Protein AF-A0A1F7GMF8-F1 (afdb_monomer_lite)

Secondary structure (DSSP, 8-state):
--HHHHHHHHHHHHHHHHHHHHHHHHHHHHHHHH-HHHHHHH-S--HHHHHHHHHHHHHHHHHHHHHHHHHHHHHHHHHHHHHHHTS--

Structure (mmCIF, N/CA/C/O backbone):
data_AF-A0A1F7GMF8-F1
#
_entry.id   AF-A0A1F7GMF8-F1
#
loop_
_atom_site.group_PDB
_atom_site.id
_atom_site.type_symbol
_atom_site.label_atom_id
_atom_site.label_alt_id
_atom_site.label_comp_id
_atom_site.label_asym_id
_atom_site.label_entity_id
_atom_site.label_seq_id
_atom_site.pdbx_PDB_ins_code
_atom_site.Cartn_x
_atom_site.Cartn_y
_atom_site.Cartn_z
_atom_site.occupancy
_atom_site.B_iso_or_equiv
_atom_site.auth_seq_id
_atom_site.auth_comp_id
_atom_site.auth_asym_id
_atom_site.auth_atom_id
_atom_site.pdbx_PDB_model_num
ATOM 1 N N . MET A 1 1 ? -16.550 6.699 26.936 1.00 59.31 1 MET A N 1
ATOM 2 C CA . MET A 1 1 ? -15.825 5.791 26.012 1.00 59.31 1 MET A CA 1
ATOM 3 C C . MET A 1 1 ? -14.451 5.554 26.618 1.00 59.31 1 MET A C 1
ATOM 5 O O . MET A 1 1 ? -13.936 6.506 27.188 1.00 59.31 1 MET A O 1
ATOM 9 N N . SER A 1 2 ? -13.889 4.341 26.588 1.00 76.12 2 SER A N 1
ATOM 10 C CA . SER A 1 2 ? -12.542 4.138 27.147 1.00 76.12 2 SER A CA 1
ATOM 11 C C . SER A 1 2 ? -11.497 4.911 26.336 1.00 76.12 2 SER A C 1
ATOM 13 O O . SER A 1 2 ? -11.654 5.110 25.127 1.00 76.12 2 SER A O 1
ATOM 15 N N . SER A 1 3 ? -10.423 5.340 26.998 1.00 82.06 3 SER A N 1
ATOM 16 C CA . SER A 1 3 ? -9.264 5.983 26.363 1.00 82.06 3 SER A CA 1
ATOM 17 C C . SER A 1 3 ? -8.656 5.111 25.254 1.00 82.06 3 SER A C 1
ATOM 19 O O . SER A 1 3 ? -8.282 5.625 24.201 1.00 82.06 3 SER A O 1
ATOM 21 N N . LEU A 1 4 ? -8.655 3.787 25.445 1.00 83.06 4 LEU A N 1
ATOM 22 C CA . LEU A 1 4 ? -8.187 2.796 24.470 1.00 83.06 4 LEU A CA 1
ATOM 23 C C . LEU A 1 4 ? -8.994 2.806 23.164 1.00 83.06 4 LEU A C 1
ATOM 25 O O . LEU A 1 4 ? -8.406 2.787 22.087 1.00 83.06 4 LEU A O 1
ATOM 29 N N . TYR A 1 5 ? -10.326 2.901 23.227 1.00 86.19 5 TYR A N 1
ATOM 30 C CA . TYR A 1 5 ? -11.157 2.960 22.017 1.00 86.19 5 TYR A CA 1
ATOM 3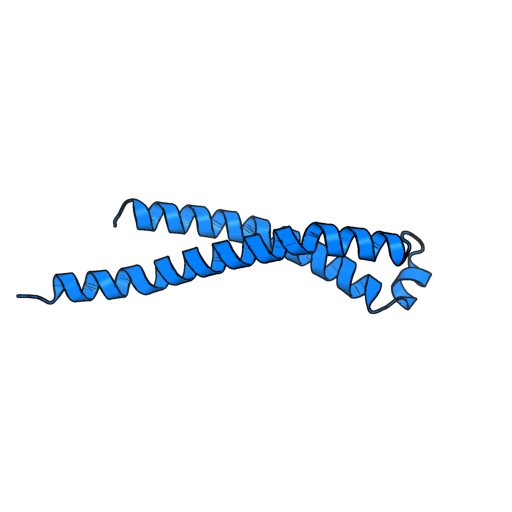1 C C . TYR A 1 5 ? -10.860 4.211 21.175 1.00 86.19 5 TYR A C 1
ATOM 33 O O . TYR A 1 5 ? -10.736 4.133 19.951 1.00 86.19 5 TYR A O 1
ATOM 41 N N . LEU A 1 6 ? -10.695 5.367 21.827 1.00 88.31 6 LEU A N 1
ATOM 42 C CA . LEU A 1 6 ? -10.340 6.617 21.148 1.00 88.31 6 LEU A CA 1
ATOM 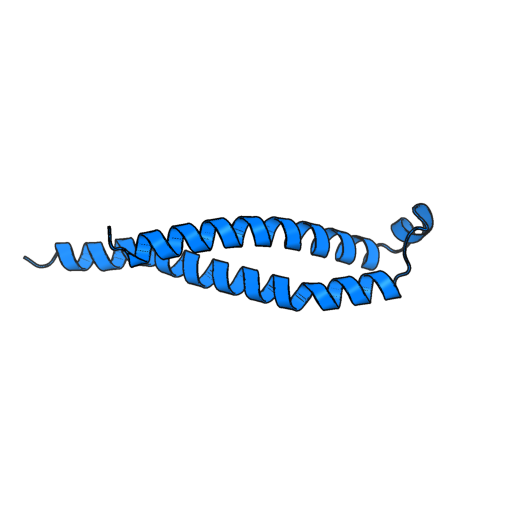43 C C . LEU A 1 6 ? -8.945 6.544 20.514 1.00 88.31 6 LEU A C 1
ATOM 45 O O . LEU A 1 6 ? -8.761 7.019 19.390 1.00 88.31 6 LEU A O 1
ATOM 49 N N . LEU A 1 7 ? -7.988 5.908 21.199 1.00 89.12 7 LEU A N 1
ATOM 50 C CA . LEU A 1 7 ? -6.648 5.661 20.673 1.00 89.12 7 LEU A CA 1
ATOM 51 C C . LEU A 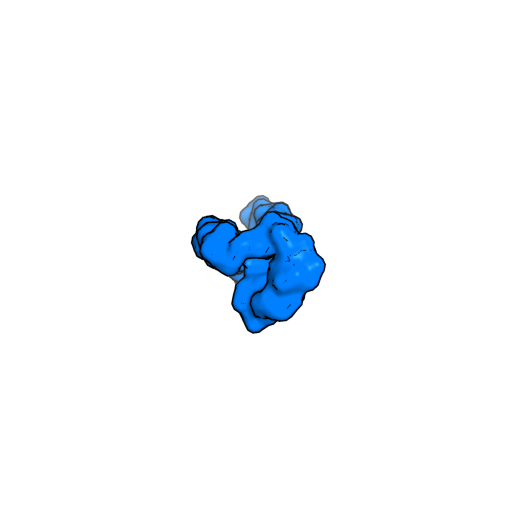1 7 ? -6.698 4.773 19.421 1.00 89.12 7 LEU A C 1
ATOM 53 O O . LEU A 1 7 ? -6.181 5.173 18.377 1.00 89.12 7 LEU A O 1
ATOM 57 N N . CYS A 1 8 ? -7.382 3.625 19.482 1.00 87.56 8 CYS A N 1
ATOM 58 C CA . CYS A 1 8 ? -7.544 2.724 18.338 1.00 87.56 8 CYS A CA 1
ATOM 59 C C . CYS A 1 8 ? -8.209 3.421 17.148 1.00 87.56 8 CYS A C 1
ATOM 61 O O . CYS A 1 8 ? -7.741 3.275 16.023 1.00 87.56 8 CYS A O 1
ATOM 63 N N . LYS A 1 9 ? -9.238 4.243 17.386 1.00 90.94 9 LYS A N 1
ATOM 64 C CA . LYS A 1 9 ? -9.912 5.011 16.329 1.00 90.94 9 LYS A CA 1
ATOM 65 C C . LYS A 1 9 ? -8.991 6.027 15.656 1.00 90.94 9 LYS A C 1
ATOM 67 O O . LYS A 1 9 ? -9.054 6.200 14.437 1.00 90.94 9 LYS A O 1
ATOM 72 N N . LYS A 1 10 ? -8.130 6.694 16.430 1.00 94.12 10 LYS A N 1
ATOM 73 C CA . LYS A 1 10 ? -7.146 7.641 15.893 1.00 94.12 10 LYS A CA 1
ATOM 74 C C . LYS A 1 10 ? -6.072 6.922 15.075 1.00 94.12 10 LYS A C 1
ATOM 76 O O . LYS A 1 10 ? -5.808 7.347 13.953 1.00 94.12 10 LYS A O 1
ATOM 81 N N . ILE A 1 11 ? -5.515 5.828 15.604 1.00 92.69 11 ILE A N 1
ATOM 82 C CA . ILE A 1 11 ? -4.520 5.002 14.902 1.00 92.69 11 ILE A CA 1
ATOM 83 C C . ILE A 1 11 ? -5.115 4.469 13.601 1.00 92.69 11 ILE A C 1
ATOM 85 O O . ILE A 1 11 ? -4.556 4.727 12.546 1.00 92.69 11 ILE A O 1
ATOM 89 N N . HIS A 1 12 ? -6.292 3.843 13.650 1.00 94.50 12 HIS A N 1
ATOM 90 C CA . HIS A 1 12 ? -6.961 3.295 12.472 1.00 94.50 12 HIS A CA 1
ATOM 91 C C . HIS A 1 12 ? -7.148 4.335 11.363 1.00 94.50 12 HIS A C 1
ATOM 93 O O . HIS A 1 12 ? -6.877 4.058 10.198 1.00 94.50 12 HIS A O 1
ATOM 99 N N . ARG A 1 13 ? -7.564 5.560 11.716 1.00 94.62 13 ARG A N 1
ATOM 100 C CA . ARG A 1 13 ? -7.730 6.646 10.742 1.00 94.62 13 ARG A CA 1
ATOM 101 C C . ARG A 1 13 ? -6.401 7.027 10.081 1.00 94.62 13 ARG A C 1
ATOM 103 O O . ARG A 1 13 ? -6.371 7.189 8.868 1.00 94.62 13 ARG A O 1
ATOM 110 N N . ILE A 1 14 ? -5.321 7.155 10.854 1.00 95.06 14 ILE A N 1
ATOM 111 C CA . ILE A 1 14 ? -3.981 7.455 10.318 1.00 95.06 14 ILE A CA 1
ATOM 112 C C . ILE A 1 14 ? -3.499 6.310 9.421 1.00 95.06 14 ILE A C 1
ATOM 114 O O . ILE A 1 14 ? -3.060 6.548 8.299 1.00 95.06 14 ILE A O 1
ATOM 118 N N . THR A 1 15 ? -3.638 5.067 9.885 1.00 93.44 15 THR A N 1
ATOM 119 C CA . THR A 1 15 ? -3.269 3.868 9.130 1.00 93.44 15 THR A CA 1
ATOM 120 C C . THR A 1 15 ? -4.046 3.770 7.820 1.00 93.44 15 THR A C 1
ATOM 122 O O . THR A 1 15 ? -3.462 3.396 6.812 1.00 93.44 15 THR A O 1
ATOM 125 N N . MET A 1 16 ? -5.321 4.170 7.790 1.00 94.69 16 MET A N 1
ATOM 126 C CA . MET A 1 16 ? -6.119 4.189 6.562 1.00 94.69 16 MET A CA 1
ATOM 127 C C . MET A 1 16 ? -5.574 5.193 5.535 1.00 94.69 16 MET A C 1
ATOM 129 O O . MET A 1 16 ? -5.428 4.837 4.369 1.00 94.69 16 MET A O 1
ATOM 133 N N . PHE A 1 17 ? -5.171 6.399 5.954 1.00 95.75 17 PHE A N 1
ATOM 134 C CA . PHE A 1 17 ? -4.520 7.355 5.046 1.00 95.75 17 PHE A CA 1
ATOM 135 C C . PHE A 1 17 ? -3.204 6.812 4.475 1.00 95.75 17 PHE A C 1
ATOM 137 O O . PHE A 1 17 ? -2.963 6.921 3.273 1.00 95.75 17 PHE A O 1
ATOM 144 N N . ILE A 1 18 ? -2.377 6.180 5.314 1.00 94.94 18 ILE A N 1
ATOM 145 C CA . ILE A 1 18 ? -1.132 5.534 4.871 1.00 94.94 18 ILE A CA 1
ATOM 146 C C . ILE A 1 18 ? -1.442 4.388 3.897 1.00 94.94 18 ILE A C 1
ATOM 148 O O . ILE A 1 18 ? -0.798 4.273 2.854 1.00 94.94 18 ILE A O 1
ATOM 152 N N . ALA A 1 19 ? -2.459 3.576 4.199 1.00 95.12 19 ALA A N 1
ATOM 153 C CA . ALA A 1 19 ? -2.879 2.463 3.358 1.00 95.12 19 ALA A CA 1
ATOM 154 C C . ALA A 1 19 ? -3.291 2.941 1.968 1.00 95.12 19 ALA A C 1
ATOM 156 O O . ALA A 1 19 ? -2.858 2.350 0.990 1.00 95.12 19 ALA A O 1
ATOM 157 N N . VAL A 1 20 ? -4.060 4.028 1.857 1.00 96.56 20 VAL A N 1
ATOM 158 C CA . VAL A 1 20 ? -4.476 4.581 0.558 1.00 96.56 20 VAL A CA 1
ATOM 159 C C . VAL A 1 20 ? -3.267 4.942 -0.307 1.00 96.56 20 VAL A C 1
ATOM 161 O O . VAL A 1 20 ? -3.221 4.563 -1.475 1.00 96.56 20 VAL A O 1
ATOM 164 N N . ILE A 1 21 ? -2.257 5.605 0.262 1.00 96.12 21 ILE A N 1
ATOM 165 C CA . ILE A 1 21 ? -1.033 5.963 -0.471 1.00 96.12 21 ILE A CA 1
ATOM 166 C C . ILE A 1 21 ? -0.295 4.701 -0.936 1.00 96.12 21 ILE A C 1
ATOM 168 O O . ILE A 1 21 ? 0.084 4.596 -2.103 1.00 96.12 21 ILE A O 1
ATOM 172 N N . LEU A 1 22 ? -0.134 3.717 -0.049 1.00 96.25 22 LEU A N 1
ATOM 173 C CA . LEU A 1 22 ? 0.529 2.458 -0.387 1.00 96.25 22 LEU A CA 1
ATOM 174 C C . LEU A 1 22 ? -0.254 1.656 -1.435 1.00 96.25 22 LEU A C 1
ATOM 176 O O . LEU A 1 22 ? 0.357 1.107 -2.344 1.00 96.25 22 LEU A O 1
ATOM 180 N N . ILE A 1 23 ? -1.588 1.638 -1.373 1.00 96.12 23 ILE A N 1
ATOM 181 C CA . ILE A 1 23 ? -2.449 0.989 -2.373 1.00 96.12 23 ILE A CA 1
ATOM 182 C C . ILE A 1 23 ? -2.226 1.610 -3.744 1.00 96.12 23 ILE A C 1
ATOM 184 O O . ILE A 1 23 ? -2.111 0.872 -4.719 1.00 96.12 23 ILE A O 1
ATOM 188 N N . LEU A 1 24 ? -2.141 2.939 -3.836 1.00 96.62 24 LEU A N 1
ATOM 189 C CA . LEU A 1 24 ? -1.886 3.615 -5.107 1.00 96.62 24 LEU A CA 1
ATOM 190 C C . LEU A 1 24 ? -0.525 3.213 -5.687 1.00 96.62 24 LEU A C 1
ATOM 192 O O . LEU A 1 24 ? -0.453 2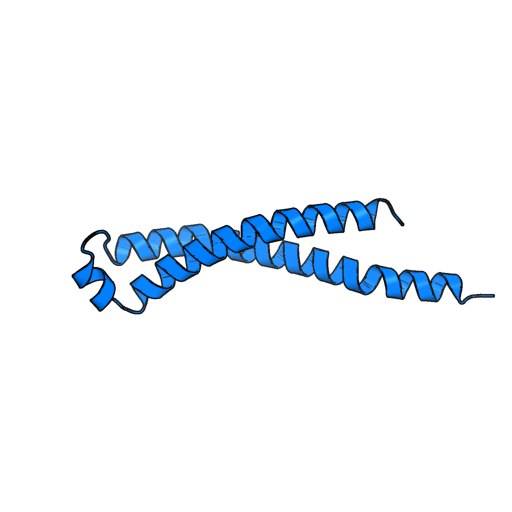.844 -6.857 1.00 96.62 24 LEU A O 1
ATOM 196 N N . ILE A 1 25 ? 0.531 3.197 -4.868 1.00 95.25 25 ILE A N 1
ATOM 197 C CA . ILE A 1 25 ? 1.883 2.797 -5.298 1.00 95.25 25 ILE A CA 1
ATOM 198 C C . ILE A 1 25 ? 1.917 1.323 -5.728 1.00 95.25 25 ILE A C 1
ATOM 200 O O . ILE A 1 25 ? 2.451 0.992 -6.790 1.00 95.25 25 ILE A O 1
ATOM 204 N N . MET A 1 26 ? 1.326 0.432 -4.930 1.00 96.25 26 MET A N 1
ATOM 205 C CA . MET A 1 26 ? 1.286 -1.008 -5.204 1.00 96.25 26 MET A CA 1
ATOM 206 C C . MET A 1 26 ? 0.432 -1.330 -6.432 1.00 96.25 26 MET A C 1
ATOM 208 O O . MET A 1 26 ? 0.818 -2.168 -7.244 1.00 96.25 26 MET A O 1
ATOM 212 N N . SER A 1 27 ? -0.690 -0.630 -6.609 1.00 96.00 27 SER A N 1
ATOM 213 C CA . SER A 1 27 ? -1.550 -0.775 -7.787 1.00 96.00 27 SER A CA 1
ATOM 214 C C . SER A 1 27 ? -0.855 -0.254 -9.037 1.00 96.00 27 SER A C 1
ATOM 216 O O . SER A 1 27 ? -0.898 -0.920 -10.068 1.00 96.00 27 SER A O 1
ATOM 218 N N . PHE A 1 28 ? -0.172 0.892 -8.953 1.00 93.50 28 PHE A N 1
ATOM 219 C CA . PHE A 1 28 ? 0.610 1.441 -10.058 1.00 93.50 28 PHE A CA 1
ATOM 220 C C . PHE A 1 28 ? 1.705 0.459 -10.487 1.00 93.50 28 PHE A C 1
ATOM 222 O O . PHE A 1 28 ? 1.686 -0.046 -11.607 1.00 93.50 28 PHE A O 1
ATOM 229 N N . THR A 1 29 ? 2.610 0.109 -9.574 1.00 94.44 29 THR A N 1
ATOM 230 C CA . THR A 1 29 ? 3.723 -0.806 -9.870 1.00 94.44 29 THR A CA 1
ATOM 231 C C . THR A 1 29 ? 3.231 -2.179 -10.341 1.00 94.44 29 THR A C 1
ATOM 233 O O . THR A 1 29 ? 3.704 -2.674 -11.362 1.00 94.44 29 THR A O 1
ATOM 236 N N . GLY A 1 30 ? 2.218 -2.754 -9.685 1.00 93.69 30 GLY A N 1
ATOM 237 C CA . GLY A 1 30 ? 1.646 -4.049 -10.058 1.00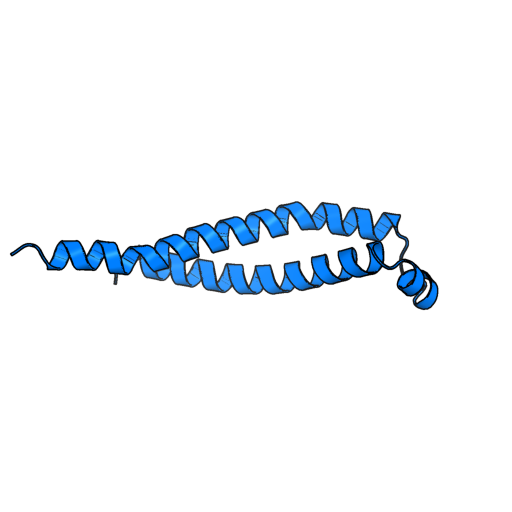 93.69 30 GLY A CA 1
ATOM 238 C C . GLY A 1 30 ? 0.954 -4.046 -11.426 1.00 93.69 30 GLY A C 1
ATOM 239 O O . GLY A 1 30 ? 1.100 -4.998 -12.190 1.00 93.69 30 GLY A O 1
ATOM 240 N N . THR A 1 31 ? 0.250 -2.965 -11.779 1.00 93.44 31 THR A N 1
ATOM 241 C CA . THR A 1 31 ? -0.405 -2.832 -13.093 1.00 93.44 31 THR A CA 1
ATOM 242 C C . THR A 1 31 ? 0.630 -2.758 -14.208 1.00 93.44 31 THR A C 1
ATOM 244 O O . THR A 1 31 ? 0.535 -3.495 -15.186 1.00 93.44 31 THR A O 1
ATOM 247 N N . PHE A 1 32 ? 1.658 -1.924 -14.048 1.00 91.94 32 PHE A N 1
ATOM 248 C CA . PHE A 1 32 ? 2.709 -1.784 -15.055 1.00 91.94 32 PHE A CA 1
ATOM 249 C C . PHE A 1 32 ? 3.559 -3.057 -15.197 1.00 91.94 32 PHE A C 1
ATOM 251 O O . PHE A 1 32 ? 3.941 -3.408 -16.310 1.00 91.94 32 PHE A O 1
ATOM 258 N N . MET A 1 33 ? 3.792 -3.799 -14.109 1.00 91.81 33 MET A N 1
ATOM 259 C CA . MET A 1 33 ? 4.426 -5.122 -14.177 1.00 91.81 33 MET A CA 1
ATOM 260 C C . MET A 1 33 ? 3.562 -6.149 -14.920 1.00 91.81 33 MET A C 1
ATOM 262 O O . MET A 1 33 ? 4.088 -6.957 -15.681 1.00 91.81 33 MET A O 1
ATOM 266 N N . LYS A 1 34 ? 2.240 -6.125 -14.712 1.00 92.12 34 LYS A N 1
ATOM 267 C CA . LYS A 1 34 ? 1.305 -7.072 -15.336 1.00 92.12 34 LYS A CA 1
ATOM 268 C C . LYS A 1 34 ? 1.056 -6.778 -16.818 1.00 92.12 34 LYS A C 1
ATOM 270 O O . LYS A 1 34 ? 0.775 -7.699 -17.581 1.00 92.12 34 LYS A O 1
ATOM 275 N N . PHE A 1 35 ? 1.165 -5.516 -17.225 1.00 91.50 35 PHE A N 1
ATOM 276 C CA . PHE A 1 35 ? 0.870 -5.051 -18.579 1.00 91.50 35 PHE A CA 1
ATOM 277 C C . PHE A 1 35 ? 2.089 -4.351 -19.204 1.00 91.50 35 PHE A C 1
ATOM 279 O O . PHE A 1 35 ? 2.100 -3.127 -19.350 1.00 91.50 35 PHE A O 1
ATOM 286 N N . PRO A 1 36 ? 3.119 -5.108 -19.627 1.00 84.00 36 PRO A N 1
ATOM 287 C CA . PRO A 1 36 ? 4.373 -4.544 -20.132 1.00 84.00 36 PRO A CA 1
ATOM 288 C C . PRO A 1 36 ? 4.220 -3.727 -21.427 1.00 84.00 36 PRO A C 1
ATOM 290 O O . PRO A 1 36 ? 5.087 -2.918 -21.745 1.00 84.00 36 PRO A O 1
ATOM 293 N N . PHE A 1 37 ? 3.109 -3.864 -22.159 1.00 85.44 37 PHE A N 1
ATOM 294 C CA . PHE A 1 37 ? 2.816 -2.989 -23.301 1.00 85.44 37 PHE A CA 1
ATOM 295 C C . PHE A 1 37 ? 2.623 -1.519 -22.882 1.00 85.44 37 PHE A C 1
ATOM 297 O O . PHE A 1 37 ? 2.993 -0.621 -23.634 1.00 85.44 37 PHE A O 1
ATOM 304 N N . LEU A 1 38 ? 2.105 -1.254 -21.672 1.00 83.75 38 LEU A N 1
ATOM 305 C CA . LEU A 1 38 ? 2.018 0.105 -21.123 1.00 83.75 38 LEU A CA 1
ATOM 306 C C . LEU A 1 38 ? 3.419 0.665 -20.873 1.00 83.75 38 LEU A C 1
ATOM 308 O O . LEU A 1 38 ? 3.690 1.826 -21.163 1.00 83.75 38 LEU A O 1
ATOM 312 N N . LEU A 1 39 ? 4.336 -0.178 -20.398 1.00 83.12 39 LEU A N 1
ATOM 313 C CA . LEU A 1 39 ? 5.742 0.181 -20.228 1.00 83.12 39 LEU A CA 1
ATOM 314 C C . LEU A 1 39 ? 6.381 0.629 -21.541 1.00 83.12 39 LEU A C 1
ATOM 316 O O . LEU A 1 39 ? 7.066 1.646 -21.563 1.00 83.12 39 LEU A O 1
ATOM 320 N N . ALA A 1 40 ? 6.139 -0.119 -22.620 1.00 78.94 40 ALA A N 1
ATOM 321 C CA . ALA A 1 40 ? 6.666 0.199 -23.942 1.00 78.94 40 ALA A CA 1
ATOM 322 C C . ALA A 1 40 ? 6.131 1.540 -24.471 1.00 78.94 40 ALA A C 1
ATOM 324 O O . ALA A 1 40 ? 6.848 2.244 -25.173 1.00 78.94 40 ALA A O 1
ATOM 325 N N . TYR A 1 41 ? 4.899 1.907 -24.102 1.00 81.94 41 TYR A N 1
ATOM 326 C CA . TYR A 1 41 ? 4.296 3.182 -24.487 1.00 81.94 41 TYR A CA 1
ATOM 327 C C . TYR A 1 41 ? 4.867 4.376 -23.707 1.00 81.94 41 TYR A C 1
ATOM 329 O O . TYR A 1 41 ? 5.121 5.426 -24.288 1.00 81.94 41 TYR A O 1
ATOM 337 N N . PHE A 1 42 ? 5.081 4.228 -22.394 1.00 79.56 42 PHE A N 1
ATOM 338 C CA . PHE A 1 42 ? 5.578 5.324 -21.555 1.00 79.56 42 PHE A CA 1
ATOM 339 C C . PHE A 1 42 ? 7.109 5.444 -21.549 1.00 79.56 42 PHE A C 1
ATOM 341 O O . PHE A 1 42 ? 7.622 6.544 -21.388 1.00 79.56 42 PHE A O 1
ATOM 348 N N . GLY A 1 43 ? 7.853 4.342 -21.685 1.00 80.00 43 GLY A N 1
ATOM 349 C CA . GLY A 1 43 ? 9.322 4.329 -21.746 1.00 80.00 43 GLY A CA 1
ATOM 350 C C . GLY A 1 43 ? 10.054 4.822 -20.486 1.00 80.00 43 GLY A C 1
ATOM 351 O O . GLY A 1 43 ? 11.275 4.928 -20.501 1.00 80.00 43 GLY A O 1
ATOM 352 N N . LEU A 1 44 ? 9.337 5.131 -19.399 1.00 77.56 44 LEU A N 1
ATOM 353 C CA . LEU A 1 44 ? 9.896 5.789 -18.208 1.00 77.56 44 LEU A CA 1
ATOM 354 C C . LEU A 1 44 ? 10.635 4.843 -17.251 1.00 77.56 44 LEU A C 1
ATOM 356 O O . LEU A 1 44 ? 11.505 5.287 -16.507 1.00 77.56 44 LEU A O 1
ATOM 360 N N . PHE A 1 45 ? 10.278 3.557 -17.234 1.00 86.44 45 PHE A N 1
ATOM 361 C CA . PHE A 1 45 ? 10.765 2.590 -16.244 1.00 86.44 45 PHE A CA 1
ATOM 362 C C . PHE A 1 45 ? 11.065 1.244 -16.891 1.00 86.44 45 PHE A C 1
ATOM 364 O O . PHE A 1 45 ? 10.497 0.911 -17.927 1.00 86.44 45 PHE A O 1
ATOM 371 N N . THR A 1 46 ? 11.915 0.440 -16.252 1.00 89.62 46 THR A N 1
ATOM 372 C CA . THR A 1 46 ? 12.121 -0.970 -16.616 1.00 89.62 46 THR A CA 1
ATOM 373 C C . THR A 1 46 ? 11.306 -1.899 -15.714 1.00 89.62 46 THR A C 1
ATOM 375 O O . THR A 1 46 ? 10.979 -1.564 -14.573 1.00 89.62 46 THR A O 1
ATOM 378 N N . ILE A 1 47 ? 11.006 -3.111 -16.195 1.00 90.00 47 ILE A N 1
ATOM 379 C CA . ILE A 1 47 ? 10.305 -4.139 -15.399 1.00 90.00 47 ILE A CA 1
ATOM 380 C C . ILE A 1 47 ? 11.077 -4.446 -14.105 1.00 90.00 47 ILE A C 1
ATOM 382 O O . ILE A 1 47 ? 10.473 -4.616 -13.044 1.00 90.00 47 ILE A O 1
ATOM 386 N N . ALA A 1 48 ? 12.412 -4.464 -14.174 1.00 91.38 48 ALA A N 1
ATOM 387 C CA . ALA A 1 48 ? 13.275 -4.704 -13.021 1.00 91.38 48 ALA A CA 1
ATOM 388 C C . ALA A 1 48 ? 13.110 -3.619 -11.943 1.00 91.38 48 ALA A C 1
ATOM 390 O O . ALA A 1 48 ? 12.929 -3.944 -10.770 1.00 91.38 48 ALA A O 1
ATOM 391 N N . GLN A 1 49 ? 13.089 -2.341 -12.341 1.00 92.38 49 GLN A N 1
ATOM 392 C CA . GLN A 1 49 ? 12.882 -1.219 -11.418 1.00 92.38 49 GLN A CA 1
ATOM 393 C C . GLN A 1 49 ? 11.517 -1.293 -10.728 1.00 92.38 49 GLN A C 1
ATOM 395 O O . GLN A 1 49 ? 11.435 -1.163 -9.507 1.00 92.38 49 GLN A O 1
ATOM 400 N N . LEU A 1 50 ? 10.448 -1.567 -11.483 1.00 93.44 50 LEU A N 1
ATOM 401 C CA . LEU A 1 50 ? 9.111 -1.692 -10.899 1.00 93.44 50 LEU A CA 1
ATOM 402 C C . LEU A 1 50 ? 8.998 -2.881 -9.952 1.00 93.44 50 LEU A C 1
ATOM 404 O O . LEU A 1 50 ? 8.391 -2.748 -8.894 1.00 93.44 50 LEU A O 1
ATOM 408 N N . THR A 1 51 ? 9.614 -4.013 -10.296 1.00 93.62 51 THR A N 1
ATOM 409 C CA . THR A 1 51 ? 9.650 -5.197 -9.428 1.00 93.62 51 THR A CA 1
ATOM 410 C C . THR A 1 51 ? 10.357 -4.890 -8.114 1.00 93.62 51 THR A C 1
ATOM 412 O O . THR A 1 51 ? 9.865 -5.260 -7.046 1.00 93.62 51 THR A O 1
ATOM 415 N N . GLN A 1 52 ? 11.483 -4.174 -8.175 1.00 95.31 52 GLN A N 1
ATOM 416 C CA . GLN A 1 52 ? 12.223 -3.758 -6.989 1.00 95.31 52 GLN A CA 1
ATOM 417 C C . GLN A 1 52 ? 11.383 -2.829 -6.106 1.00 95.31 52 GLN A C 1
ATOM 419 O O . GLN A 1 52 ? 11.295 -3.053 -4.901 1.00 95.31 52 GLN A O 1
ATOM 424 N N . TRP A 1 53 ? 10.727 -1.824 -6.691 1.00 94.88 53 TRP A N 1
ATOM 425 C CA . TRP A 1 53 ? 9.865 -0.907 -5.942 1.00 94.88 53 TRP A CA 1
ATOM 426 C C . TRP A 1 53 ? 8.660 -1.625 -5.339 1.00 94.88 53 TRP A C 1
ATOM 428 O O . TRP A 1 53 ? 8.396 -1.476 -4.150 1.00 94.88 53 TRP A O 1
ATOM 438 N N . HIS A 1 54 ? 7.970 -2.459 -6.117 1.00 96.06 54 HIS A N 1
ATOM 439 C CA . HIS A 1 54 ? 6.824 -3.232 -5.643 1.00 96.06 54 HIS A CA 1
ATOM 440 C C . HIS A 1 54 ? 7.207 -4.134 -4.464 1.00 96.06 54 HIS A C 1
ATOM 442 O O . HIS A 1 54 ? 6.531 -4.149 -3.438 1.00 96.06 54 HIS A O 1
ATOM 448 N N . SER A 1 55 ? 8.338 -4.833 -4.576 1.00 95.88 55 SER A N 1
ATOM 449 C CA . SER A 1 55 ? 8.832 -5.730 -3.527 1.00 95.88 55 SER A CA 1
ATOM 450 C C . SER A 1 55 ? 9.274 -4.969 -2.278 1.00 95.88 55 SER A C 1
ATOM 452 O O . SER A 1 55 ? 9.044 -5.440 -1.168 1.00 95.88 55 SER A O 1
ATOM 454 N N . LEU A 1 56 ? 9.859 -3.777 -2.445 1.00 96.56 56 LEU A N 1
ATOM 455 C CA . LEU A 1 56 ? 10.247 -2.908 -1.33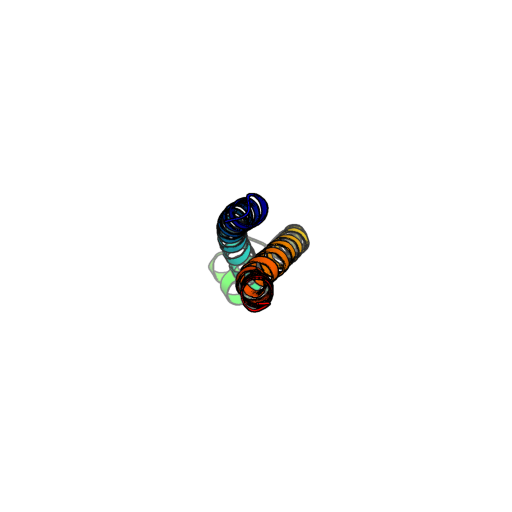7 1.00 96.56 56 LEU A CA 1
ATOM 456 C C . LEU A 1 56 ? 9.024 -2.389 -0.570 1.00 96.56 56 LEU A C 1
ATOM 458 O O . LEU A 1 56 ? 9.038 -2.396 0.656 1.00 96.56 56 LEU A O 1
ATOM 462 N N . PHE A 1 57 ? 7.963 -1.965 -1.267 1.00 95.56 57 PHE A N 1
ATOM 463 C CA . PHE A 1 57 ? 6.758 -1.409 -0.639 1.00 95.56 57 PHE A CA 1
ATOM 464 C C . PHE A 1 57 ? 5.784 -2.470 -0.105 1.00 95.56 57 PHE A C 1
ATOM 466 O O . PHE A 1 57 ? 5.056 -2.202 0.853 1.00 95.56 57 PHE A O 1
ATOM 473 N N . SER A 1 58 ? 5.799 -3.685 -0.660 1.00 95.88 58 SER A N 1
ATOM 474 C CA . SER A 1 58 ? 4.922 -4.792 -0.259 1.00 95.88 58 SER A CA 1
ATOM 475 C C . SER A 1 58 ? 4.903 -5.100 1.249 1.00 95.88 58 SER A C 1
ATOM 477 O O . SER A 1 58 ? 3.807 -5.179 1.810 1.00 95.88 58 SER A O 1
ATOM 479 N N . PRO A 1 59 ? 6.042 -5.241 1.962 1.00 96.94 59 PRO A N 1
ATOM 480 C CA . PRO A 1 59 ? 6.017 -5.511 3.401 1.00 96.94 59 PRO A CA 1
ATOM 481 C C . PRO A 1 59 ? 5.394 -4.363 4.208 1.00 96.94 59 PRO A C 1
ATOM 483 O O . PRO A 1 59 ? 4.642 -4.616 5.149 1.00 96.94 59 PRO A O 1
ATOM 486 N N . TYR A 1 60 ? 5.636 -3.106 3.820 1.00 96.19 60 TYR A N 1
ATOM 487 C CA . TYR A 1 60 ? 5.014 -1.948 4.470 1.00 96.19 60 TYR A CA 1
ATOM 488 C C . TYR A 1 60 ? 3.503 -1.917 4.236 1.00 96.19 60 TYR A C 1
ATOM 490 O O . TYR A 1 60 ? 2.738 -1.618 5.156 1.00 96.19 60 TYR A O 1
ATOM 498 N N . PHE A 1 61 ? 3.060 -2.266 3.025 1.00 95.50 61 PHE A N 1
ATOM 499 C CA . PHE A 1 61 ? 1.642 -2.393 2.707 1.00 95.50 61 PHE A CA 1
ATOM 500 C C . PHE A 1 61 ? 0.977 -3.491 3.546 1.00 95.50 61 PHE A C 1
ATOM 502 O O . PHE A 1 61 ? -0.025 -3.226 4.212 1.00 95.50 61 PHE A O 1
ATOM 509 N N . ALA A 1 62 ? 1.576 -4.683 3.603 1.00 96.31 62 ALA A N 1
ATOM 510 C CA . ALA A 1 62 ? 1.071 -5.799 4.402 1.00 96.31 62 ALA A CA 1
ATOM 511 C C . ALA A 1 62 ? 0.976 -5.446 5.897 1.00 96.31 62 ALA A C 1
ATOM 513 O O . ALA A 1 62 ? -0.058 -5.682 6.526 1.00 96.31 62 ALA A O 1
ATOM 514 N N . LEU A 1 63 ? 2.014 -4.812 6.453 1.00 96.81 63 LEU A N 1
ATOM 515 C CA . LEU A 1 63 ? 2.026 -4.362 7.845 1.00 96.81 63 LEU A CA 1
ATOM 516 C C . LEU A 1 63 ? 0.928 -3.325 8.121 1.00 96.81 63 LEU A C 1
ATOM 518 O O . LEU A 1 63 ? 0.236 -3.398 9.136 1.00 96.81 63 LEU A O 1
ATOM 522 N N . THR A 1 64 ? 0.735 -2.379 7.201 1.00 96.12 64 THR A N 1
ATOM 523 C CA . THR A 1 64 ? -0.301 -1.344 7.318 1.00 96.12 64 THR A CA 1
ATOM 524 C C . THR A 1 64 ? -1.698 -1.964 7.335 1.00 96.12 64 THR A C 1
ATOM 526 O O . THR A 1 64 ? -2.512 -1.625 8.197 1.00 96.12 64 THR A O 1
ATOM 529 N N . ILE A 1 65 ? -1.969 -2.921 6.442 1.00 95.00 65 ILE A N 1
ATOM 530 C CA . ILE A 1 65 ? -3.241 -3.655 6.417 1.00 95.00 65 ILE A CA 1
ATOM 531 C C . ILE A 1 65 ? -3.445 -4.460 7.703 1.00 95.00 65 ILE A C 1
ATOM 533 O O . ILE A 1 65 ? -4.544 -4.436 8.256 1.00 95.00 65 ILE A O 1
ATOM 537 N N . LEU A 1 66 ? -2.403 -5.112 8.227 1.00 96.50 66 LEU A N 1
ATOM 538 C CA . LEU A 1 66 ? -2.487 -5.858 9.484 1.00 96.50 66 LEU A CA 1
ATOM 539 C C . LEU A 1 66 ? -2.883 -4.951 10.659 1.00 96.50 66 LEU A C 1
ATOM 541 O O . LEU A 1 66 ? -3.808 -5.273 11.404 1.00 96.50 66 LEU A O 1
ATOM 545 N N . ILE A 1 67 ? -2.240 -3.787 10.800 1.00 95.12 67 ILE A N 1
ATOM 546 C CA . ILE A 1 67 ? -2.582 -2.804 11.842 1.00 95.12 67 ILE A CA 1
ATOM 547 C C . ILE A 1 67 ? -4.025 -2.316 11.666 1.00 95.12 67 ILE A C 1
ATOM 549 O O . ILE A 1 67 ? -4.772 -2.197 12.643 1.00 95.12 67 ILE A O 1
ATOM 553 N N . MET A 1 68 ? -4.443 -2.054 10.426 1.00 94.19 68 MET A N 1
ATOM 554 C CA . MET A 1 68 ? -5.804 -1.616 10.119 1.00 94.19 68 MET A CA 1
ATOM 555 C C . MET A 1 68 ? -6.839 -2.686 10.490 1.00 94.19 68 MET A C 1
ATOM 557 O O . MET A 1 68 ? -7.872 -2.355 11.072 1.00 94.19 68 MET A O 1
ATOM 561 N N . LEU A 1 69 ? -6.540 -3.959 10.219 1.00 95.44 69 LEU A N 1
ATOM 562 C CA . LEU A 1 69 ? -7.382 -5.096 10.576 1.00 95.44 69 LEU A CA 1
ATOM 563 C C . LEU A 1 69 ? -7.512 -5.227 12.094 1.00 95.44 69 LEU A C 1
ATOM 565 O O . LEU A 1 69 ? -8.628 -5.246 12.603 1.00 95.44 69 LEU A O 1
ATOM 569 N N . VAL A 1 70 ? -6.396 -5.237 12.829 1.00 94.75 70 VAL A N 1
ATOM 570 C CA . VAL A 1 70 ? -6.408 -5.369 14.297 1.00 94.75 70 VAL A CA 1
ATOM 571 C C . VAL A 1 70 ? -7.180 -4.219 14.947 1.00 94.75 70 VAL A C 1
ATOM 573 O O . VAL A 1 70 ? -8.049 -4.441 15.790 1.00 94.75 70 VAL A O 1
ATOM 576 N N . THR A 1 71 ? -6.913 -2.980 14.528 1.00 93.69 71 THR A N 1
ATOM 577 C CA . THR A 1 71 ? -7.615 -1.803 15.063 1.00 93.69 71 THR A CA 1
ATOM 578 C C . THR A 1 71 ? -9.095 -1.774 14.675 1.00 93.69 71 THR A C 1
ATOM 580 O O . THR A 1 71 ? -9.926 -1.381 15.493 1.00 93.69 71 THR A O 1
ATOM 583 N N . GLY A 1 72 ? -9.442 -2.221 13.464 1.00 91.69 72 GLY A N 1
ATOM 584 C CA . GLY A 1 72 ? -10.824 -2.345 12.999 1.00 91.69 72 GLY A CA 1
ATOM 585 C C . GLY A 1 72 ? -11.611 -3.391 13.788 1.00 91.69 72 GLY A C 1
ATOM 586 O O . GLY A 1 72 ? -12.694 -3.092 14.287 1.00 91.69 72 GLY A O 1
ATOM 587 N N . VAL A 1 73 ? -11.032 -4.581 13.981 1.00 93.44 73 VAL A N 1
ATOM 588 C CA . VAL A 1 73 ? -11.615 -5.660 14.795 1.00 93.44 73 VAL A CA 1
ATOM 589 C C . VAL A 1 73 ? -11.825 -5.194 16.234 1.00 93.44 73 VAL A C 1
ATOM 591 O O . VAL A 1 73 ? -12.912 -5.372 16.779 1.00 93.44 73 VAL A O 1
ATOM 594 N N . PHE A 1 74 ? -10.837 -4.526 16.836 1.00 90.38 74 PHE A N 1
ATOM 595 C CA . PHE A 1 74 ? -10.977 -3.994 18.192 1.00 90.38 74 PHE A CA 1
ATOM 596 C C . PHE A 1 74 ? -12.130 -2.986 18.301 1.00 90.38 74 PHE A C 1
ATOM 598 O O . PHE A 1 74 ? -12.945 -3.075 19.217 1.00 90.38 74 PHE A O 1
ATOM 605 N N . MET A 1 75 ? -12.241 -2.049 17.354 1.00 90.25 75 MET A N 1
ATOM 606 C CA . MET A 1 75 ? -13.343 -1.081 17.341 1.00 90.25 75 MET A CA 1
ATOM 607 C C . MET A 1 75 ? -14.711 -1.734 17.125 1.00 90.25 75 MET A C 1
ATOM 609 O O . MET A 1 75 ? -15.693 -1.244 17.680 1.00 90.25 75 MET A O 1
ATOM 613 N N . TYR A 1 76 ? -14.776 -2.814 16.345 1.00 90.19 76 TYR A N 1
ATOM 614 C CA . TYR A 1 76 ? -16.004 -3.566 16.100 1.00 90.19 76 TYR A CA 1
ATOM 615 C C . TYR A 1 76 ? -16.457 -4.364 17.333 1.00 90.19 76 TYR A C 1
ATOM 617 O O . TYR A 1 76 ? -17.637 -4.348 17.678 1.00 90.19 76 TYR A O 1
ATOM 625 N N . LEU A 1 77 ? -15.524 -5.015 18.037 1.00 89.06 77 LEU A N 1
ATOM 626 C CA . LEU A 1 77 ? -15.821 -5.827 19.224 1.00 89.06 77 LEU A CA 1
ATOM 627 C C . LEU A 1 77 ? -16.069 -4.989 20.488 1.00 89.06 77 LEU A C 1
ATOM 629 O O . LEU A 1 77 ? -16.872 -5.379 21.334 1.00 89.06 77 LEU A O 1
ATOM 633 N N . TYR A 1 78 ? -15.426 -3.825 20.623 1.00 85.19 78 TYR A N 1
ATOM 634 C CA . TYR A 1 78 ? -15.549 -2.954 21.798 1.00 85.19 78 TYR A CA 1
ATOM 635 C C . TYR A 1 78 ? -17.002 -2.643 22.242 1.00 85.19 78 TYR A C 1
ATOM 637 O O . TYR A 1 78 ? -17.292 -2.782 23.433 1.00 85.19 78 TYR A O 1
ATOM 645 N N . PRO A 1 79 ? -17.943 -2.241 21.359 1.00 79.38 79 PRO A N 1
ATOM 646 C CA . PRO A 1 79 ? -19.330 -2.005 21.764 1.00 79.38 79 PRO A CA 1
ATOM 647 C C . PRO A 1 79 ? -20.071 -3.281 22.189 1.00 79.38 79 PRO A C 1
ATOM 649 O O . PRO A 1 79 ? -20.947 -3.191 23.046 1.00 79.38 79 PRO A O 1
ATOM 652 N N . ILE A 1 80 ? -19.725 -4.446 21.630 1.00 82.56 80 ILE A N 1
ATOM 653 C CA . ILE A 1 80 ? -20.346 -5.735 21.973 1.00 82.56 80 ILE A CA 1
ATOM 654 C C . ILE A 1 80 ? -19.971 -6.115 23.409 1.00 82.56 80 ILE A C 1
ATOM 656 O O . ILE A 1 80 ? -20.852 -6.326 24.238 1.00 82.56 80 ILE A O 1
ATOM 660 N N . LEU A 1 81 ? -18.674 -6.071 23.725 1.00 77.19 81 LEU A N 1
ATOM 661 C CA . LEU A 1 81 ? -18.144 -6.389 25.056 1.00 77.19 81 LEU A CA 1
ATOM 662 C C . LEU A 1 81 ? -18.685 -5.446 26.138 1.00 77.19 81 LEU A C 1
ATOM 664 O O . LEU A 1 81 ? -19.010 -5.867 27.243 1.00 77.19 81 LEU A O 1
ATOM 668 N N . LYS A 1 82 ? -18.838 -4.156 25.819 1.00 72.62 82 LYS A N 1
ATOM 669 C CA . LYS A 1 82 ? -19.387 -3.185 26.773 1.00 72.62 82 LYS A CA 1
ATOM 670 C C . LYS A 1 82 ? -20.894 -3.368 27.017 1.00 72.62 82 LYS A C 1
ATOM 672 O O . LYS A 1 82 ? -21.390 -3.003 28.084 1.00 72.62 82 LYS A O 1
ATOM 677 N N . LYS A 1 83 ? -21.635 -3.894 26.037 1.00 65.00 83 LYS A N 1
ATOM 678 C CA . LYS A 1 83 ? -23.083 -4.121 26.151 1.00 65.00 83 LYS A CA 1
ATOM 679 C C . LYS A 1 83 ? -23.400 -5.307 27.068 1.00 65.00 83 LYS A C 1
ATOM 681 O O . LYS A 1 83 ? -24.366 -5.222 27.817 1.00 65.00 83 LYS A O 1
ATOM 686 N N . GLU A 1 84 ? -22.569 -6.351 27.076 1.00 59.56 84 GLU A N 1
ATOM 687 C CA . GLU A 1 84 ? -22.691 -7.453 28.046 1.00 59.56 84 GLU A CA 1
ATOM 688 C C . GLU A 1 84 ? -22.490 -6.974 29.490 1.00 59.56 84 GLU A C 1
ATOM 690 O O . GLU A 1 84 ? -23.277 -7.324 30.369 1.00 59.56 84 GLU A O 1
ATOM 695 N N . ASP A 1 85 ? -21.518 -6.092 29.727 1.00 54.38 85 ASP A N 1
ATOM 696 C CA . ASP A 1 85 ? -21.205 -5.575 31.070 1.00 54.38 85 ASP A CA 1
ATOM 697 C C . ASP A 1 85 ? -22.305 -4.670 31.656 1.00 54.38 85 ASP A C 1
ATOM 699 O O . ASP A 1 85 ? -22.416 -4.517 32.866 1.00 54.38 85 ASP A O 1
ATOM 703 N N . SER A 1 86 ? -23.151 -4.085 30.803 1.00 55.34 86 SER A N 1
ATOM 704 C CA . SER A 1 86 ? -24.303 -3.264 31.216 1.00 55.34 86 SER A CA 1
ATOM 705 C C . SER A 1 86 ? -25.624 -4.041 31.257 1.00 55.34 86 SER A C 1
ATOM 707 O O . SER A 1 86 ? -26.670 -3.459 31.530 1.00 55.34 86 SER A O 1
ATOM 709 N N . SER A 1 87 ? -25.575 -5.351 30.995 1.00 52.22 87 SER A N 1
ATOM 710 C CA . SER A 1 87 ? -26.728 -6.260 31.028 1.00 52.22 87 SER A CA 1
ATOM 711 C C . SER A 1 87 ? -26.746 -7.204 32.235 1.00 52.22 87 SER A C 1
ATOM 713 O O . SER A 1 87 ? -27.696 -7.971 32.384 1.00 52.22 87 SER A O 1
ATOM 715 N N . LYS A 1 88 ? -25.730 -7.149 33.108 1.00 43.34 88 LYS A N 1
ATOM 716 C CA . LYS A 1 88 ? -25.792 -7.809 34.415 1.00 43.34 88 LYS A CA 1
ATOM 717 C C . LYS A 1 88 ? -26.569 -6.912 35.394 1.00 43.34 88 LYS A C 1
ATOM 719 O O . LYS A 1 88 ? -26.163 -5.760 35.550 1.00 43.34 88 LYS A O 1
ATOM 724 N N . PRO A 1 89 ? -27.686 -7.400 35.968 1.00 51.12 89 PRO A N 1
ATOM 725 C CA . PRO A 1 89 ? -28.476 -6.666 36.956 1.00 51.12 89 PRO A CA 1
ATOM 726 C C . PRO A 1 89 ? -27.703 -6.420 38.254 1.00 51.12 89 PRO A C 1
ATOM 728 O O . PRO A 1 89 ? -26.791 -7.223 38.566 1.00 51.12 89 PRO A O 1
#

Sequence (89 aa):
MSSLYLLCKKIHRITMFIAVILILIMSFTGTFMKFPFLLAYFGLFTIAQLTQWHSLFSPYFALTILIMLVTGVFMYLYPILKKEDSSKP

Organism: NCBI:txid1802033

pLDDT: mean 87.71, std 11.89, range [43.34, 96.94]

Radius of gyration: 19.76 Å; chains: 1; bounding box: 42×15×61 Å

Foldseek 3Di:
DDPVLVVLVVLLVVLVVVLVVLCVLLVVLVVCLVCVVVCVVVVPDDNVVSVVSNVVSVVVNVVSVVSNVVSVVCNVCVVVVVVVVVPDD